Protein AF-A0A246S389-F1 (afdb_monomer)

Foldseek 3Di:
DCVPVVVVVVVVVVVVVVVVVVVVVVVVVVDDDDPDPPVVVVVCVVCCVPPVVCVVQCVPPVRHD

Structure (mmCIF, N/CA/C/O backbone):
data_AF-A0A246S389-F1
#
_entry.id   AF-A0A246S389-F1
#
loop_
_atom_site.group_PDB
_atom_site.id
_atom_site.type_symbol
_atom_site.label_atom_id
_atom_site.label_alt_id
_atom_site.label_comp_id
_atom_site.label_asym_id
_atom_site.label_entity_id
_atom_site.label_seq_id
_atom_site.pdbx_PDB_ins_code
_atom_site.Cartn_x
_atom_site.Cartn_y
_atom_site.Cartn_z
_atom_site.occupancy
_atom_site.B_iso_or_equiv
_atom_site.auth_seq_id
_atom_site.auth_comp_id
_atom_site.auth_asym_id
_atom_site.auth_atom_id
_atom_site.pdbx_PDB_model_num
ATOM 1 N N . MET A 1 1 ? 18.207 3.673 -29.362 1.00 72.69 1 MET A N 1
ATOM 2 C CA . MET A 1 1 ? 18.706 3.651 -27.963 1.00 72.69 1 MET A CA 1
ATOM 3 C C . MET A 1 1 ? 17.568 3.704 -26.942 1.00 72.69 1 MET A C 1
ATOM 5 O O . MET A 1 1 ? 17.575 2.894 -26.025 1.00 72.69 1 MET A O 1
ATOM 9 N N . LEU A 1 2 ? 16.575 4.590 -27.109 1.00 86.81 2 LEU A N 1
ATOM 10 C CA . LEU A 1 2 ? 15.376 4.656 -26.250 1.00 86.81 2 LEU A CA 1
ATOM 11 C C . LEU A 1 2 ? 14.583 3.339 -26.188 1.00 86.81 2 LEU A C 1
ATOM 13 O O . LEU A 1 2 ? 14.189 2.941 -25.098 1.00 86.81 2 LEU A O 1
ATOM 17 N N . GLU A 1 3 ? 14.464 2.624 -27.311 1.00 90.94 3 GLU A N 1
ATOM 18 C CA . GLU A 1 3 ? 13.803 1.306 -27.406 1.00 90.94 3 GLU A CA 1
ATOM 19 C C . GLU A 1 3 ? 14.351 0.250 -26.433 1.00 90.94 3 GLU A C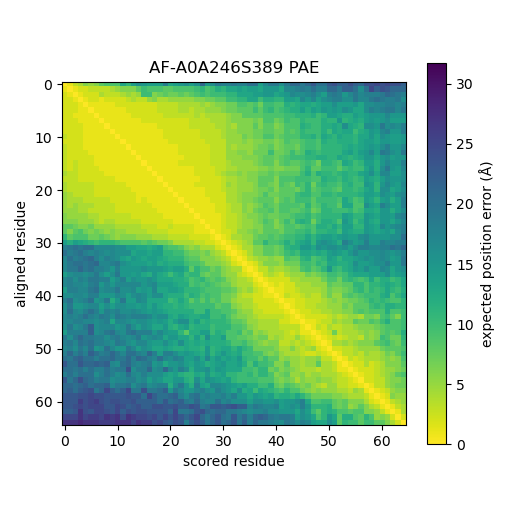 1
ATOM 21 O O . GLU A 1 3 ? 13.650 -0.680 -26.057 1.00 90.94 3 GLU A O 1
ATOM 26 N N . THR A 1 4 ? 15.606 0.386 -26.000 1.00 92.81 4 THR A N 1
ATOM 27 C CA . THR A 1 4 ? 16.228 -0.525 -25.028 1.00 92.81 4 THR A CA 1
ATOM 28 C C . THR A 1 4 ? 16.264 0.094 -23.633 1.00 92.81 4 THR A C 1
ATOM 30 O O . THR A 1 4 ? 16.019 -0.587 -22.640 1.00 92.81 4 THR A O 1
ATOM 33 N N . LEU A 1 5 ? 16.538 1.398 -23.548 1.00 96.44 5 LEU A N 1
ATOM 34 C CA . LEU A 1 5 ? 16.672 2.111 -22.280 1.00 96.44 5 LEU A CA 1
ATOM 35 C C . LEU A 1 5 ? 15.340 2.232 -21.525 1.00 96.44 5 LEU A C 1
ATOM 37 O O . LEU A 1 5 ? 15.310 2.022 -20.313 1.00 96.44 5 LEU A O 1
ATOM 41 N N . LEU A 1 6 ? 14.243 2.546 -22.221 1.00 96.25 6 LEU A N 1
ATOM 42 C CA . LEU A 1 6 ? 12.932 2.723 -21.590 1.00 96.25 6 LEU A CA 1
ATOM 43 C C . LEU A 1 6 ? 12.429 1.434 -20.923 1.00 96.25 6 LEU A C 1
ATOM 45 O O . LEU A 1 6 ? 12.096 1.499 -19.737 1.00 96.25 6 LEU A O 1
ATOM 49 N N . PRO A 1 7 ? 12.431 0.259 -21.589 1.00 97.00 7 PRO A N 1
ATOM 50 C CA . PRO A 1 7 ? 12.059 -0.990 -20.930 1.00 97.00 7 PRO A CA 1
ATOM 51 C C . PRO A 1 7 ? 12.901 -1.278 -19.686 1.00 97.00 7 PRO A C 1
ATOM 53 O O . PRO A 1 7 ? 12.347 -1.610 -18.641 1.00 97.00 7 PR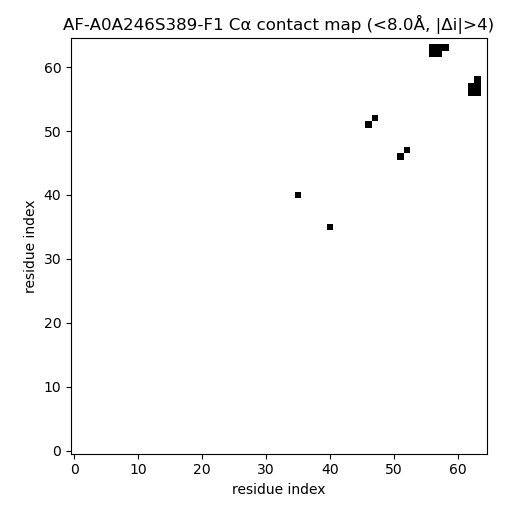O A O 1
ATOM 56 N N . ILE A 1 8 ? 14.225 -1.094 -19.759 1.00 97.94 8 ILE A N 1
ATOM 57 C CA . ILE A 1 8 ? 15.126 -1.333 -18.622 1.00 97.94 8 ILE A CA 1
ATOM 58 C C . ILE A 1 8 ? 14.750 -0.449 -17.429 1.00 97.94 8 ILE A C 1
ATOM 60 O O . ILE A 1 8 ? 14.650 -0.942 -16.303 1.00 97.94 8 ILE A O 1
ATOM 64 N N . LEU A 1 9 ? 14.507 0.843 -17.660 1.00 97.81 9 LEU A N 1
ATOM 65 C CA . LEU A 1 9 ? 14.112 1.772 -16.601 1.00 97.81 9 LEU A CA 1
ATOM 66 C C . LEU A 1 9 ? 12.753 1.407 -15.999 1.00 97.81 9 LEU A C 1
ATOM 68 O O . LEU A 1 9 ? 12.614 1.414 -14.776 1.00 97.81 9 LEU A O 1
ATOM 72 N N . ILE A 1 10 ? 11.777 1.032 -16.830 1.00 97.94 10 ILE A N 1
ATOM 73 C CA . ILE A 1 10 ? 10.447 0.615 -16.368 1.00 97.94 10 ILE A CA 1
ATOM 74 C C . ILE A 1 10 ? 10.553 -0.638 -15.497 1.00 97.94 10 ILE A C 1
ATOM 76 O O . ILE A 1 10 ? 10.038 -0.651 -14.379 1.00 97.94 10 ILE A O 1
ATOM 80 N N . PHE A 1 11 ? 11.260 -1.672 -15.957 1.00 98.25 11 PHE A N 1
ATOM 81 C CA . PHE A 1 11 ? 11.442 -2.896 -15.175 1.00 98.25 11 PHE A CA 1
ATOM 82 C C . PHE A 1 11 ? 12.219 -2.645 -13.883 1.00 98.25 11 PHE A C 1
ATOM 84 O O . PHE A 1 11 ? 11.871 -3.205 -12.845 1.00 98.25 11 PHE A O 1
ATOM 91 N N . THR A 1 12 ? 13.216 -1.761 -13.912 1.00 98.44 12 THR A N 1
ATOM 92 C CA . THR A 1 12 ? 13.962 -1.368 -12.710 1.00 98.44 12 THR A CA 1
ATOM 93 C C . THR A 1 12 ? 13.053 -0.657 -11.709 1.00 98.44 12 THR A C 1
ATOM 95 O O . THR A 1 12 ? 13.031 -1.015 -10.530 1.00 98.44 12 THR A O 1
ATOM 98 N N . ALA A 1 13 ? 12.248 0.306 -12.165 1.00 98.44 13 ALA A N 1
ATOM 99 C CA . ALA A 1 13 ? 11.294 1.017 -11.319 1.00 98.44 13 ALA A CA 1
ATOM 100 C C . ALA A 1 13 ? 10.245 0.064 -10.721 1.00 98.44 13 ALA A C 1
ATOM 102 O O . ALA A 1 13 ? 9.964 0.131 -9.523 1.00 98.44 13 ALA A O 1
ATOM 103 N N . LEU A 1 14 ? 9.720 -0.870 -11.522 1.00 98.62 14 LEU A N 1
ATOM 104 C CA . LEU A 1 14 ? 8.791 -1.902 -11.057 1.00 98.62 14 LEU A CA 1
ATOM 105 C C . LEU A 1 14 ? 9.437 -2.821 -10.016 1.00 98.62 14 LEU A C 1
ATOM 107 O O . LEU A 1 14 ? 8.832 -3.086 -8.977 1.00 98.62 14 LEU A O 1
ATOM 111 N N . ALA A 1 15 ? 10.673 -3.269 -10.246 1.00 98.50 15 ALA A N 1
ATOM 112 C CA . ALA A 1 15 ? 11.395 -4.109 -9.296 1.00 98.50 15 ALA A CA 1
ATOM 113 C C . ALA A 1 15 ? 11.586 -3.387 -7.953 1.00 98.50 15 ALA A C 1
ATOM 115 O O . ALA A 1 15 ? 11.282 -3.948 -6.897 1.00 98.50 15 ALA A O 1
ATOM 116 N N . LEU A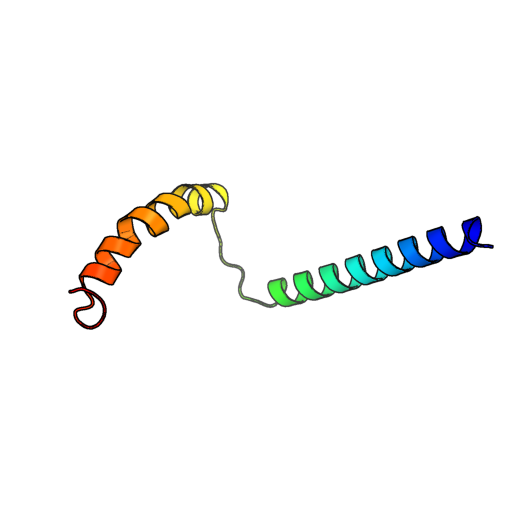 1 16 ? 12.008 -2.119 -7.981 1.00 98.50 16 LEU A N 1
ATOM 117 C CA . LEU A 1 16 ? 12.146 -1.297 -6.777 1.00 98.50 16 LEU A CA 1
ATOM 118 C C . LEU A 1 16 ? 10.808 -1.104 -6.054 1.00 98.50 16 LEU A C 1
ATOM 120 O O . LEU A 1 16 ? 10.756 -1.217 -4.825 1.00 98.50 16 LEU A O 1
ATOM 124 N N . ALA A 1 17 ? 9.721 -0.874 -6.794 1.00 98.19 17 ALA A N 1
ATOM 125 C CA . ALA A 1 17 ? 8.383 -0.753 -6.224 1.00 98.19 17 ALA A CA 1
ATOM 126 C C . ALA A 1 17 ? 7.954 -2.042 -5.502 1.00 98.19 17 ALA A C 1
ATOM 128 O O . ALA A 1 17 ? 7.489 -1.981 -4.361 1.00 98.19 17 ALA A O 1
ATOM 129 N N . VAL A 1 18 ? 8.176 -3.211 -6.112 1.00 98.38 18 VAL A N 1
ATOM 130 C CA . VAL A 1 18 ? 7.877 -4.516 -5.497 1.00 98.38 18 VAL A CA 1
ATOM 131 C C . VAL A 1 18 ? 8.722 -4.738 -4.242 1.00 98.38 18 VAL A C 1
ATOM 133 O O . VAL A 1 18 ? 8.183 -5.112 -3.198 1.00 98.38 18 VAL A O 1
ATOM 136 N N . ILE A 1 19 ? 10.027 -4.451 -4.290 1.00 98.44 19 ILE A N 1
ATOM 137 C CA . ILE A 1 19 ? 10.918 -4.569 -3.123 1.00 98.44 19 ILE A CA 1
ATOM 138 C C . ILE A 1 19 ? 10.429 -3.673 -1.973 1.00 98.44 19 ILE A C 1
ATOM 140 O O . ILE A 1 19 ? 10.345 -4.120 -0.820 1.00 98.44 19 ILE A O 1
ATOM 144 N N . GLY A 1 20 ? 10.063 -2.424 -2.276 1.00 97.81 20 GLY A N 1
ATOM 145 C CA . GLY A 1 20 ? 9.511 -1.476 -1.308 1.00 97.81 20 GLY A CA 1
ATOM 146 C C . GLY A 1 20 ? 8.191 -1.957 -0.701 1.00 97.81 20 GLY A C 1
ATOM 147 O O . GLY A 1 20 ? 8.035 -1.952 0.525 1.00 97.81 20 GLY A O 1
ATOM 148 N N . ALA A 1 21 ? 7.274 -2.450 -1.536 1.00 97.38 21 ALA A N 1
ATOM 149 C CA . ALA A 1 21 ? 5.990 -2.994 -1.104 1.00 97.38 21 ALA A CA 1
ATOM 150 C C . ALA A 1 21 ? 6.174 -4.195 -0.166 1.00 97.38 21 ALA A C 1
ATOM 152 O O . ALA A 1 21 ? 5.613 -4.211 0.932 1.00 97.38 21 ALA A O 1
ATOM 153 N N . VAL A 1 22 ? 7.032 -5.153 -0.528 1.00 97.44 22 VAL A N 1
ATOM 154 C CA . VAL A 1 22 ? 7.327 -6.324 0.312 1.00 97.44 22 VAL A CA 1
ATOM 155 C C . VAL A 1 22 ? 7.938 -5.899 1.648 1.00 97.44 22 VAL A C 1
ATOM 157 O O . VAL A 1 22 ? 7.552 -6.417 2.699 1.00 97.44 22 VAL A O 1
ATOM 160 N N . ARG A 1 23 ? 8.859 -4.925 1.656 1.00 96.75 23 ARG A N 1
ATOM 161 C CA . ARG A 1 23 ? 9.405 -4.377 2.909 1.00 96.75 23 ARG A CA 1
ATOM 162 C C . ARG A 1 23 ? 8.301 -3.780 3.784 1.00 96.75 23 ARG A C 1
ATOM 164 O O . ARG A 1 23 ? 8.272 -4.068 4.979 1.00 96.75 23 ARG A O 1
ATOM 171 N N . ARG A 1 24 ? 7.386 -2.998 3.208 1.00 93.75 24 ARG A N 1
ATOM 172 C CA . ARG A 1 24 ? 6.273 -2.380 3.943 1.00 93.75 24 ARG A CA 1
ATOM 173 C C . ARG A 1 24 ? 5.307 -3.423 4.503 1.00 93.75 24 ARG A C 1
ATOM 175 O O . ARG A 1 24 ? 4.962 -3.346 5.679 1.00 93.75 24 ARG A O 1
ATOM 182 N N . MET A 1 25 ? 4.957 -4.435 3.710 1.00 92.94 25 MET A N 1
ATOM 183 C CA . MET A 1 25 ? 4.137 -5.563 4.159 1.00 92.94 25 MET A CA 1
ATOM 184 C C . MET A 1 25 ? 4.797 -6.307 5.324 1.00 92.94 25 MET A C 1
ATOM 186 O O . MET A 1 25 ? 4.128 -6.620 6.305 1.00 92.94 25 MET A O 1
ATOM 190 N N . ARG A 1 26 ? 6.113 -6.559 5.263 1.00 93.00 26 ARG A N 1
ATOM 191 C CA . ARG A 1 26 ? 6.848 -7.190 6.373 1.00 93.00 26 ARG A CA 1
ATOM 192 C C . ARG A 1 26 ? 6.795 -6.354 7.650 1.00 93.00 26 ARG A C 1
ATOM 194 O O . ARG A 1 26 ? 6.551 -6.920 8.707 1.00 93.00 26 ARG A O 1
ATOM 201 N N . LEU A 1 27 ? 6.956 -5.034 7.551 1.00 92.50 27 LEU A N 1
ATOM 202 C CA . LEU A 1 27 ? 6.831 -4.132 8.702 1.00 92.50 27 LEU A CA 1
ATOM 203 C C . LEU A 1 27 ? 5.421 -4.171 9.309 1.00 92.50 27 LEU A C 1
ATOM 205 O O . LEU A 1 27 ? 5.282 -4.256 10.522 1.00 92.50 27 LEU A O 1
ATOM 209 N N . TRP A 1 28 ? 4.366 -4.181 8.491 1.00 89.12 28 TRP A N 1
ATOM 210 C CA . TRP A 1 28 ? 2.992 -4.318 8.997 1.00 89.12 28 TRP A CA 1
ATOM 211 C C . TRP A 1 28 ? 2.750 -5.656 9.694 1.00 89.12 28 TRP A C 1
ATOM 213 O O . TRP A 1 28 ? 2.057 -5.710 10.707 1.00 89.12 28 TRP A O 1
ATOM 223 N N . ARG A 1 29 ? 3.367 -6.728 9.190 1.00 85.31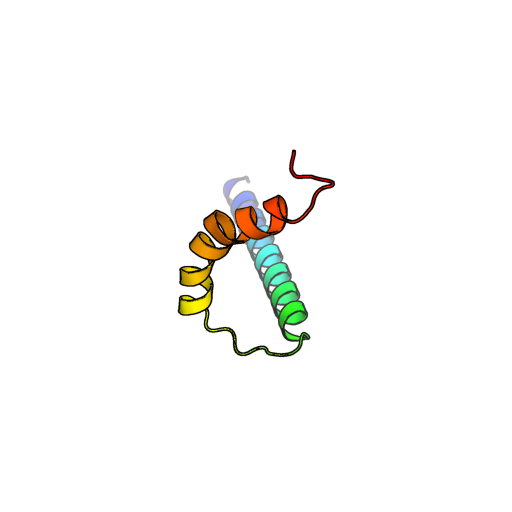 29 ARG A N 1
ATOM 224 C CA . ARG A 1 29 ? 3.285 -8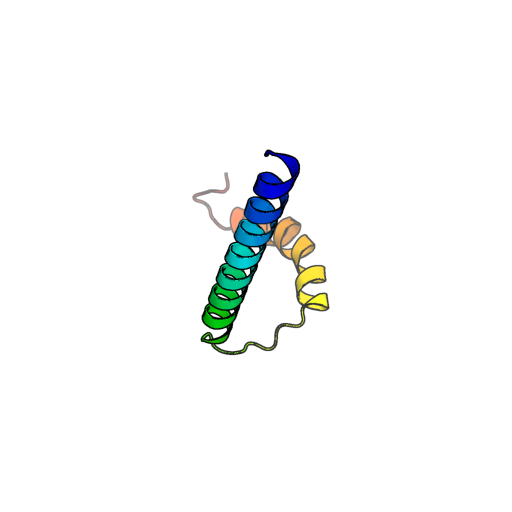.066 9.786 1.00 85.31 29 ARG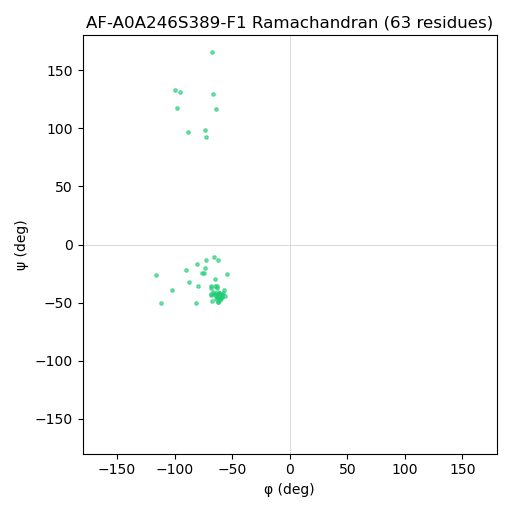 A CA 1
ATOM 225 C C . ARG A 1 29 ? 4.081 -8.222 11.087 1.00 85.31 29 ARG A C 1
ATOM 227 O O . ARG A 1 29 ? 3.865 -9.214 11.771 1.00 85.31 29 ARG A O 1
ATOM 234 N N . GLN A 1 30 ? 4.968 -7.285 11.435 1.00 90.38 30 GLN A N 1
ATOM 235 C CA . GLN A 1 30 ? 5.613 -7.251 12.757 1.00 90.38 30 GLN A CA 1
ATOM 236 C C . GLN A 1 30 ? 4.655 -6.775 13.861 1.00 90.38 30 GLN A C 1
ATOM 238 O O . GLN A 1 30 ? 4.900 -7.037 15.037 1.00 90.38 30 GLN A O 1
ATOM 243 N N . GLY A 1 31 ? 3.569 -6.078 13.506 1.00 85.75 31 GLY A N 1
ATOM 244 C CA . GLY A 1 31 ? 2.519 -5.715 14.454 1.00 85.75 31 GLY A CA 1
ATOM 245 C C . GLY A 1 31 ? 1.745 -6.935 14.968 1.00 85.75 31 GLY A C 1
ATOM 246 O O . GLY A 1 31 ? 1.809 -8.025 14.400 1.00 85.75 31 GLY A O 1
ATOM 247 N N . ARG A 1 32 ? 0.968 -6.760 16.046 1.00 80.00 32 ARG A N 1
ATOM 248 C CA . ARG A 1 32 ? 0.101 -7.834 16.559 1.00 80.00 32 ARG A CA 1
ATOM 249 C C . ARG A 1 32 ? -1.010 -8.150 15.549 1.00 80.00 32 ARG A C 1
ATOM 251 O O . ARG A 1 32 ? -1.717 -7.226 15.141 1.00 80.00 32 ARG A O 1
ATOM 258 N N . PRO A 1 33 ? -1.225 -9.429 15.188 1.00 77.00 33 PRO A N 1
ATOM 259 C CA . PRO A 1 33 ? -2.351 -9.805 14.349 1.00 77.00 33 PRO A CA 1
ATOM 260 C C . PRO A 1 33 ? -3.651 -9.513 15.103 1.00 77.00 33 PRO A C 1
ATOM 262 O O . PRO A 1 33 ? -3.926 -10.100 16.147 1.00 77.00 33 PRO A O 1
ATOM 265 N N . SER A 1 34 ? -4.451 -8.594 14.571 1.00 78.81 34 SER A N 1
ATOM 266 C CA . SER A 1 34 ? -5.818 -8.362 15.026 1.00 78.81 34 SER A CA 1
ATOM 267 C C . SER A 1 34 ? -6.768 -9.061 14.063 1.00 78.81 34 SER A C 1
ATOM 269 O O . SER A 1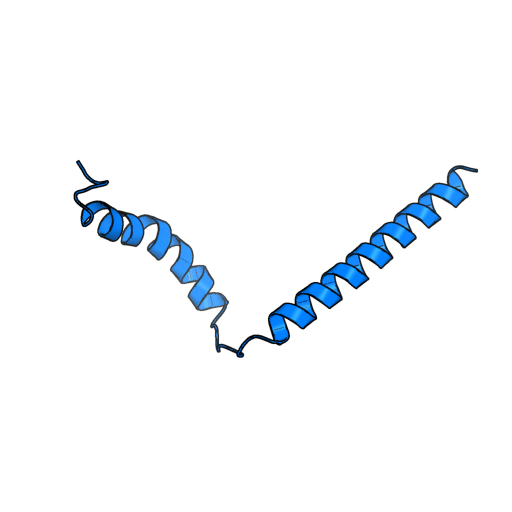 34 ? -6.611 -8.947 12.845 1.00 78.81 34 SER A O 1
ATOM 271 N N . ARG A 1 35 ? -7.748 -9.807 14.584 1.00 77.50 35 ARG A N 1
ATOM 272 C CA . ARG A 1 35 ? -8.820 -10.361 13.750 1.00 77.50 35 ARG A CA 1
ATOM 273 C C . ARG A 1 35 ? -9.735 -9.213 13.343 1.00 77.50 35 ARG A C 1
ATOM 275 O O . ARG A 1 35 ? -10.656 -8.859 14.070 1.00 77.50 35 ARG A O 1
ATOM 282 N N . VAL A 1 36 ? -9.457 -8.619 12.188 1.00 73.88 36 VAL A N 1
ATOM 283 C CA . VAL A 1 36 ? -10.292 -7.562 11.620 1.00 73.88 36 VAL A CA 1
ATOM 284 C C . VAL A 1 36 ? -11.210 -8.185 10.578 1.00 73.88 36 VAL A C 1
ATOM 286 O O . VAL A 1 36 ? -10.745 -8.734 9.581 1.00 73.88 36 VAL A O 1
ATOM 289 N N . ASN A 1 37 ? -12.522 -8.109 10.800 1.00 86.31 37 ASN A N 1
ATOM 290 C CA . ASN A 1 37 ? -13.490 -8.455 9.767 1.00 86.31 37 ASN A CA 1
ATOM 291 C C . ASN A 1 37 ? -13.500 -7.323 8.732 1.00 86.31 37 ASN A C 1
ATOM 293 O O . ASN A 1 37 ? -14.109 -6.282 8.964 1.00 86.31 37 ASN A O 1
ATOM 297 N N . LEU A 1 38 ? -12.779 -7.506 7.622 1.00 82.19 38 LEU A N 1
ATOM 298 C CA . LEU A 1 38 ? -12.592 -6.468 6.603 1.00 82.19 38 LEU A CA 1
ATOM 299 C C . LEU A 1 38 ? -13.920 -6.007 5.994 1.00 82.19 38 LEU A C 1
ATOM 301 O O . LEU A 1 38 ? -14.134 -4.809 5.852 1.00 82.19 38 LEU A O 1
ATOM 305 N N . LEU A 1 39 ? -14.826 -6.940 5.691 1.00 83.31 39 LEU A N 1
ATOM 306 C CA . LEU A 1 39 ? -16.123 -6.625 5.088 1.00 83.31 39 LEU A CA 1
ATOM 307 C C . LEU A 1 39 ? -17.014 -5.855 6.061 1.00 83.31 39 LEU A C 1
ATOM 309 O O . LEU A 1 39 ? -17.550 -4.803 5.721 1.00 83.31 39 LEU A O 1
ATOM 313 N N . GLN A 1 40 ? -17.128 -6.346 7.295 1.00 81.62 40 GLN A N 1
ATOM 314 C CA . GLN A 1 40 ? -17.949 -5.700 8.317 1.00 81.62 40 GLN A CA 1
ATOM 315 C C . GLN A 1 40 ? -17.352 -4.358 8.760 1.00 81.62 40 GLN A C 1
ATOM 317 O O . GLN A 1 40 ? -18.085 -3.398 8.982 1.00 81.62 40 GLN A O 1
ATOM 322 N N . GLY A 1 41 ? -16.023 -4.269 8.846 1.00 81.06 41 GLY A N 1
ATOM 323 C CA . GLY A 1 41 ? -15.303 -3.040 9.161 1.00 81.06 41 GLY A CA 1
ATOM 324 C C . GLY A 1 41 ? -15.466 -1.980 8.074 1.00 81.06 41 GLY A C 1
ATOM 325 O O . GLY A 1 41 ? -15.725 -0.823 8.399 1.00 81.06 41 GLY A O 1
ATOM 326 N N . LEU A 1 42 ? -15.389 -2.375 6.799 1.00 85.69 42 LEU A N 1
ATOM 327 C CA . LEU A 1 42 ? -15.596 -1.467 5.672 1.00 85.69 42 LEU A CA 1
ATOM 328 C C . LEU A 1 42 ? -17.054 -1.006 5.585 1.00 85.69 42 LEU A C 1
ATOM 330 O O .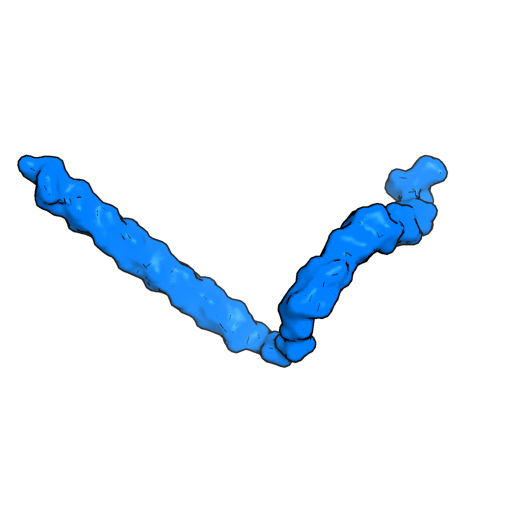 LEU A 1 42 ? -17.301 0.185 5.441 1.00 85.69 42 LEU A O 1
ATOM 334 N N . ALA A 1 43 ? -18.019 -1.913 5.757 1.00 86.25 43 ALA A N 1
ATOM 335 C CA . ALA A 1 43 ? -19.442 -1.569 5.763 1.00 86.25 43 ALA A CA 1
ATOM 336 C C . ALA A 1 43 ? -19.839 -0.658 6.941 1.00 86.25 43 ALA A C 1
ATOM 338 O O . ALA A 1 43 ? -20.753 0.156 6.817 1.00 86.25 43 ALA A O 1
ATOM 339 N N . ALA A 1 44 ? -19.148 -0.757 8.081 1.00 82.25 44 ALA A N 1
ATOM 340 C CA . ALA A 1 44 ? -19.377 0.106 9.242 1.00 82.25 44 ALA A CA 1
ATOM 341 C C . ALA A 1 44 ? -18.704 1.489 9.127 1.00 82.25 44 ALA A C 1
ATOM 343 O O . ALA A 1 44 ? -19.055 2.406 9.875 1.00 82.25 44 ALA A O 1
ATOM 344 N N . MET A 1 45 ? -17.743 1.653 8.210 1.00 81.56 45 MET A N 1
ATOM 345 C CA . MET A 1 45 ? -16.939 2.871 8.064 1.00 81.56 45 MET A CA 1
ATOM 346 C C . MET A 1 45 ? -17.774 4.112 7.682 1.00 81.56 45 MET A C 1
ATOM 348 O O . MET A 1 45 ? -17.637 5.122 8.377 1.00 81.56 45 MET A O 1
ATOM 352 N N . PRO A 1 46 ? -18.717 4.056 6.712 1.00 84.62 46 PRO A N 1
ATOM 353 C CA . PRO A 1 46 ? -19.529 5.215 6.337 1.00 84.62 46 PRO A CA 1
ATOM 354 C C . PRO A 1 46 ? -20.368 5.743 7.498 1.00 84.62 46 PRO A C 1
ATOM 356 O O . PRO A 1 46 ? -20.376 6.939 7.769 1.00 84.62 46 PRO A O 1
ATOM 359 N N . ARG A 1 47 ? -21.046 4.854 8.233 1.00 80.25 47 ARG A N 1
ATOM 360 C CA . ARG A 1 47 ? -21.912 5.254 9.350 1.00 80.25 47 ARG A CA 1
ATOM 361 C C . ARG A 1 47 ? -21.107 5.853 10.503 1.00 80.25 47 ARG A C 1
ATOM 363 O O . ARG A 1 47 ? -21.518 6.864 11.061 1.00 80.25 47 ARG A O 1
ATOM 370 N N . ARG A 1 48 ? -19.942 5.281 10.822 1.00 81.19 48 ARG A N 1
ATOM 371 C CA . ARG A 1 48 ? -19.040 5.834 11.845 1.00 81.19 48 ARG A CA 1
ATOM 372 C C . ARG A 1 48 ? -18.542 7.233 11.482 1.00 81.19 48 ARG A C 1
ATOM 374 O O . ARG A 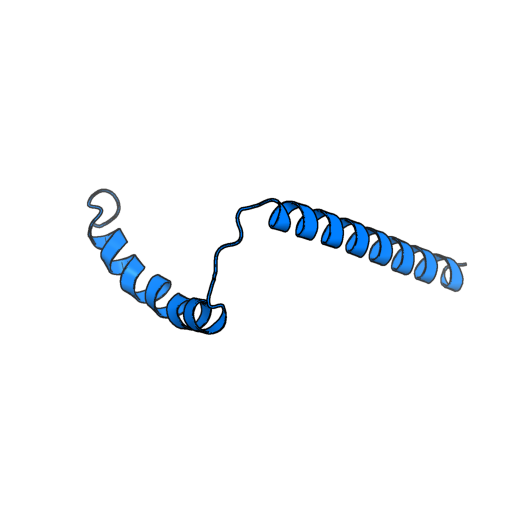1 48 ? -18.501 8.112 12.333 1.00 81.19 48 ARG A O 1
ATOM 381 N N . TYR A 1 49 ? -18.188 7.453 10.221 1.00 79.12 49 TYR A N 1
ATOM 382 C CA . TYR A 1 49 ? -17.629 8.738 9.806 1.00 79.12 49 TYR A CA 1
ATOM 383 C C . TYR A 1 49 ? -18.695 9.816 9.597 1.00 79.12 49 TYR A C 1
ATOM 385 O O . TYR A 1 49 ? -18.468 10.977 9.915 1.00 79.12 49 TYR A O 1
ATOM 393 N N . LEU A 1 50 ? -19.868 9.443 9.085 1.00 77.88 50 LEU A N 1
ATOM 394 C CA . LEU A 1 50 ? -20.932 10.397 8.779 1.00 77.88 50 LEU A CA 1
ATOM 395 C C . LEU A 1 50 ? -21.846 10.671 9.976 1.00 77.88 50 LEU A C 1
ATOM 397 O O . LEU A 1 50 ? -22.345 11.781 10.103 1.00 77.88 50 LEU A O 1
ATOM 401 N N . VAL A 1 51 ? -22.073 9.697 10.860 1.00 77.31 51 VAL A N 1
ATOM 402 C CA . VAL A 1 51 ? -23.085 9.807 11.927 1.00 77.31 51 VAL A CA 1
ATOM 403 C C . VAL A 1 51 ? -22.450 9.886 13.311 1.00 77.31 51 VAL A C 1
ATOM 405 O O . VAL A 1 51 ? -22.774 10.799 14.074 1.00 77.31 51 VAL A O 1
ATOM 408 N N . ASP A 1 52 ? -21.532 8.972 13.643 1.00 80.69 52 ASP A N 1
ATOM 409 C CA . ASP A 1 52 ? -20.888 8.992 14.968 1.00 80.69 52 ASP A CA 1
ATOM 410 C C . ASP A 1 52 ? -19.978 10.208 15.128 1.00 80.69 52 ASP A C 1
ATOM 412 O O . ASP A 1 52 ? -19.938 10.793 16.209 1.00 80.69 52 ASP A O 1
ATOM 416 N N . LEU A 1 53 ? -19.301 10.644 14.060 1.00 79.62 53 LEU A N 1
ATOM 417 C CA . LEU A 1 53 ? -18.436 11.821 14.120 1.00 79.62 53 LEU A CA 1
ATOM 418 C C . LEU A 1 53 ? -19.204 13.066 14.576 1.00 79.62 53 LEU A C 1
ATOM 420 O O . LEU A 1 53 ? -18.722 13.785 15.441 1.00 79.62 53 LEU A O 1
ATOM 424 N N . HIS A 1 54 ? -20.425 13.277 14.082 1.00 77.31 54 HIS A N 1
ATOM 425 C CA . HIS A 1 54 ? -21.256 14.410 14.498 1.00 77.31 54 HIS A CA 1
ATOM 426 C C . HIS A 1 54 ? -21.660 14.327 15.977 1.00 77.31 54 HIS A C 1
ATOM 428 O O . HIS A 1 54 ? -21.686 15.347 16.661 1.00 77.31 54 HIS A O 1
ATOM 434 N N . HIS A 1 55 ? -21.902 13.125 16.508 1.00 77.81 55 HIS A N 1
ATOM 435 C CA . HIS A 1 55 ? -22.205 12.925 17.933 1.00 77.81 55 HIS A CA 1
ATOM 436 C C . HIS A 1 55 ? -20.977 13.051 18.845 1.00 77.81 55 HIS A C 1
ATOM 438 O O . HIS A 1 55 ? -21.118 13.283 20.051 1.00 77.81 55 HIS A O 1
ATOM 444 N N . VAL A 1 56 ? -19.779 12.818 18.309 1.00 75.56 56 VAL A N 1
ATOM 445 C CA . VAL A 1 56 ? -18.511 12.993 19.029 1.00 75.56 56 VAL A CA 1
ATOM 446 C C . VAL A 1 56 ? -18.105 14.464 19.016 1.00 75.56 56 VAL A C 1
ATOM 448 O O . VAL A 1 56 ? -17.880 15.026 20.082 1.00 75.56 56 VAL A O 1
ATOM 451 N N . VAL A 1 57 ? -18.101 15.104 17.843 1.00 74.94 57 VAL A N 1
ATOM 452 C CA . VAL A 1 57 ? -17.791 16.533 17.683 1.00 74.94 57 VAL A CA 1
ATOM 453 C C . VAL A 1 57 ? -18.803 17.393 18.435 1.00 74.94 57 VAL A C 1
ATOM 455 O O . VAL A 1 57 ? -18.403 18.276 19.178 1.00 74.94 57 VAL A O 1
ATOM 458 N N . GLY A 1 58 ? -20.101 17.095 18.334 1.00 76.62 58 GLY A N 1
ATOM 459 C CA . GLY A 1 58 ? -21.147 17.843 19.041 1.00 76.62 58 GLY A CA 1
ATOM 460 C C . GLY A 1 58 ? -21.109 17.725 20.571 1.00 76.62 58 GLY A C 1
ATOM 461 O O . GLY A 1 58 ? -21.834 18.441 21.254 1.00 76.62 58 GLY A O 1
ATOM 462 N N . ARG A 1 59 ? -20.300 16.815 21.129 1.00 76.44 59 ARG A N 1
ATOM 463 C CA . ARG A 1 59 ? -20.068 16.701 22.579 1.00 76.44 59 ARG A CA 1
ATOM 464 C C . ARG A 1 59 ? -18.895 17.549 23.057 1.00 76.44 59 ARG A C 1
ATOM 466 O O . ARG A 1 59 ? -18.810 17.837 24.250 1.00 76.44 59 ARG A O 1
ATOM 473 N N . ASP A 1 60 ? -17.990 17.903 22.152 1.00 78.56 60 ASP A N 1
ATOM 474 C CA . ASP A 1 60 ? -16.811 18.690 22.466 1.00 78.56 60 ASP A CA 1
ATOM 475 C C . ASP A 1 60 ? -17.131 20.185 22.352 1.00 78.56 60 ASP A C 1
ATOM 477 O O . ASP A 1 60 ? -17.077 20.773 21.273 1.00 78.56 60 ASP A O 1
ATOM 481 N N . LYS A 1 61 ? -17.447 20.811 23.491 1.00 68.69 61 LYS A N 1
ATOM 482 C CA . LYS A 1 61 ? -17.801 22.239 23.586 1.00 68.69 61 LYS A CA 1
ATOM 483 C C . LYS A 1 61 ? -16.690 23.203 23.152 1.00 68.69 61 LYS A C 1
ATOM 485 O O . LYS A 1 61 ? -16.968 24.386 23.005 1.00 68.69 61 LYS A O 1
ATOM 490 N N . MET A 1 62 ? -15.443 22.750 22.982 1.00 72.69 62 MET A N 1
ATOM 491 C CA . MET A 1 62 ? -14.392 23.601 22.405 1.00 72.69 62 MET A CA 1
ATOM 492 C C . MET A 1 62 ? -14.515 23.747 20.883 1.00 72.69 62 MET A C 1
ATOM 494 O O . MET A 1 62 ? -13.997 24.715 20.330 1.00 72.69 62 MET A O 1
ATOM 498 N N . ILE A 1 63 ? -15.143 22.778 20.210 1.00 66.38 63 ILE A N 1
ATOM 499 C CA . ILE A 1 63 ? -15.202 22.673 18.742 1.00 66.38 63 ILE A CA 1
ATOM 500 C C . ILE A 1 63 ? -16.650 22.806 18.241 1.00 66.38 63 ILE A C 1
ATOM 502 O O . ILE A 1 63 ? -16.877 23.237 17.110 1.00 66.38 63 ILE A O 1
ATOM 506 N N . SER A 1 64 ? -17.641 22.466 19.070 1.00 61.88 64 SER A N 1
ATOM 507 C CA . SER A 1 64 ? -19.059 22.685 18.793 1.00 61.88 64 SER A CA 1
ATOM 508 C C . SER A 1 64 ? -19.555 23.986 19.428 1.00 61.88 64 SER A C 1
ATOM 510 O O . SER A 1 64 ? -19.331 24.195 20.618 1.00 61.88 64 SER A O 1
ATOM 512 N N . ASN A 1 65 ? -20.247 24.785 18.612 1.00 62.91 65 ASN A N 1
ATOM 513 C CA . ASN A 1 65 ? -20.839 26.102 18.889 1.00 62.91 65 ASN A CA 1
ATOM 514 C C . ASN A 1 65 ? -21.481 26.269 20.278 1.00 62.91 65 ASN A C 1
ATOM 516 O O . ASN A 1 65 ? -22.282 25.386 20.666 1.00 62.91 65 ASN A O 1
#

Organism: NCBI:txid213554

Solvent-accessible surface area (backbone atoms only — not comparable to full-atom values): 3917 Å² total; per-residue (Å²): 110,64,86,58,50,52,57,52,52,52,53,49,52,50,51,52,51,51,55,51,50,52,52,50,52,53,58,61,65,71,48,84,90,69,95,70,58,63,66,63,52,57,69,47,44,60,54,47,64,68,50,48,41,54,63,52,48,66,66,38,72,92,80,30,135

InterPro domains:
  IPR021872 Csal_0991-like, N-terminal domain [PF11982] (4-65)

pLDDT: mean 85.73, std 10.02, range [61.88, 98.62]

Secondary structure (DSSP, 8-state):
-HHHHHHHHHHHHHHHHHHHHHHHHHHHHTSPPP---HHHHHHHHHHIIIIIHHHHHTT-TTT--

Mean predicted aligned error: 9.71 Å

Sequence (65 aa):
MLETLLPILIFTALALAVIGAVRRMRLWRQGRPSRVNLLQGLAAMPRRYLVDLHHVVGRDKMISN

Radius of gyration: 22.19 Å; Cα contacts (8 Å, |Δi|>4): 8; chains: 1; bounding box: 42×36×52 Å